Protein AF-A0A9C7SJ12-F1 (afdb_monomer_lite)

Secondary structure (DSSP, 8-state):
--------------SSS------------BPP-STTGGGS-EEEEEEETTEEEEEEGGGEEEEESSTTSS-EEEP-B-----

pLDDT: mean 71.72, std 19.84, range [29.75, 97.94]

Foldseek 3Di:
DDDDDPDDDPPPPPDDDVPPPPPPPPPPQKDDPDPCPVPFDWDDWDDDPQKIWIATPPGWIWIDNPVPPDIDTDIDGHDDPD

Structure (mmCIF, N/CA/C/O backbone):
data_AF-A0A9C7SJ12-F1
#
_entry.id   AF-A0A9C7SJ12-F1
#
loop_
_atom_site.group_PDB
_atom_site.id
_atom_site.type_symbol
_atom_site.label_atom_id
_atom_site.label_alt_id
_atom_site.label_comp_id
_atom_site.label_asym_id
_atom_site.label_entity_id
_atom_site.label_seq_id
_atom_site.pdbx_PDB_ins_code
_atom_site.Cartn_x
_atom_site.Cartn_y
_atom_site.Cartn_z
_atom_site.occupancy
_atom_site.B_iso_or_equiv
_atom_site.auth_seq_id
_atom_site.auth_comp_id
_atom_site.auth_asym_id
_atom_site.auth_atom_id
_atom_site.pdbx_PDB_model_num
ATOM 1 N N . MET A 1 1 ? 69.108 -22.816 -50.851 1.00 42.19 1 MET A N 1
ATOM 2 C CA . MET A 1 1 ? 67.742 -22.964 -50.302 1.00 42.19 1 MET A CA 1
ATOM 3 C C . MET A 1 1 ? 67.878 -22.883 -48.794 1.00 42.19 1 MET A C 1
ATOM 5 O O . MET A 1 1 ? 68.202 -23.865 -48.147 1.00 42.19 1 MET A O 1
ATOM 9 N N . PHE A 1 2 ? 67.844 -21.655 -48.284 1.00 37.53 2 PHE A N 1
ATOM 10 C CA . PHE A 1 2 ? 68.250 -21.300 -46.928 1.00 37.53 2 PHE A CA 1
ATOM 11 C C . PHE A 1 2 ? 66.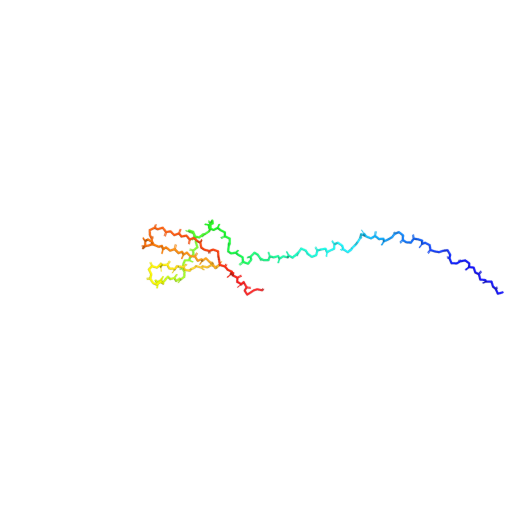985 -21.122 -46.093 1.00 37.53 2 PHE A C 1
ATOM 13 O O . PHE A 1 2 ? 66.212 -20.207 -46.360 1.00 37.53 2 PHE A O 1
ATOM 20 N N . TRP A 1 3 ? 66.746 -22.012 -45.133 1.00 29.75 3 TRP A N 1
ATOM 21 C CA . TRP A 1 3 ? 65.625 -21.900 -44.201 1.00 29.75 3 TRP A CA 1
ATOM 22 C C . TRP A 1 3 ? 66.147 -21.371 -42.860 1.00 29.75 3 TRP A C 1
ATOM 24 O O . TRP A 1 3 ? 66.908 -22.090 -42.210 1.00 29.75 3 TRP A O 1
ATOM 34 N N . PRO A 1 4 ? 65.809 -20.144 -42.421 1.00 49.19 4 PRO A N 1
ATOM 35 C CA . PRO A 1 4 ? 66.190 -19.681 -41.100 1.00 49.19 4 PRO A CA 1
ATOM 36 C C . PRO A 1 4 ? 65.074 -19.931 -40.078 1.00 49.19 4 PRO A C 1
ATOM 38 O O . PRO A 1 4 ? 63.898 -19.652 -40.302 1.00 49.19 4 PRO A O 1
ATOM 41 N N . TYR A 1 5 ? 65.508 -20.463 -38.939 1.00 49.44 5 TYR A N 1
ATOM 42 C CA . TYR A 1 5 ? 64.975 -20.280 -37.592 1.00 49.44 5 TYR A CA 1
ATOM 43 C C . TYR A 1 5 ? 63.871 -19.211 -37.452 1.00 49.44 5 TYR A C 1
ATOM 45 O O . TYR A 1 5 ? 64.127 -18.008 -37.513 1.00 49.44 5 TYR A O 1
ATOM 53 N N . GLN A 1 6 ? 62.643 -19.660 -37.170 1.00 45.91 6 GLN A N 1
ATOM 54 C CA . GLN A 1 6 ? 61.570 -18.822 -36.630 1.00 45.91 6 GLN A CA 1
ATOM 55 C C . GLN A 1 6 ? 61.813 -18.585 -35.134 1.00 45.91 6 GLN A C 1
ATOM 57 O O . GLN A 1 6 ? 61.238 -19.241 -34.270 1.00 45.91 6 GLN A O 1
ATOM 62 N N . THR A 1 7 ? 62.688 -17.633 -34.827 1.00 56.62 7 THR A N 1
ATOM 63 C CA . THR A 1 7 ? 62.817 -17.058 -33.486 1.00 56.62 7 THR A CA 1
ATOM 64 C C . THR A 1 7 ? 61.979 -15.786 -33.449 1.00 56.62 7 THR A C 1
ATOM 66 O O . THR A 1 7 ? 62.471 -14.724 -33.818 1.00 56.62 7 THR A O 1
ATOM 69 N N . LYS A 1 8 ? 60.711 -15.861 -33.028 1.00 44.69 8 LYS A N 1
ATOM 70 C CA . LYS A 1 8 ? 59.966 -14.679 -32.567 1.00 44.69 8 LYS A CA 1
ATOM 71 C C . LYS A 1 8 ? 59.101 -15.036 -31.370 1.00 44.69 8 LYS A C 1
ATOM 73 O O . LYS A 1 8 ? 57.999 -15.544 -31.505 1.00 44.69 8 LYS A O 1
ATOM 78 N N . SER A 1 9 ? 59.679 -14.716 -30.219 1.00 44.06 9 SER A N 1
ATOM 79 C CA . SER A 1 9 ? 59.004 -14.209 -29.034 1.00 44.06 9 SER A CA 1
ATOM 80 C C . SER A 1 9 ? 57.886 -15.079 -28.478 1.00 44.06 9 SER A C 1
ATOM 82 O O . SER A 1 9 ? 56.745 -15.060 -28.923 1.00 44.06 9 SER A O 1
ATOM 84 N N . ILE A 1 10 ? 58.242 -15.743 -27.383 1.00 51.38 10 ILE A N 1
ATOM 85 C CA . ILE A 1 10 ? 57.374 -16.008 -26.243 1.00 51.38 10 ILE A CA 1
ATOM 86 C C . ILE A 1 10 ? 56.686 -14.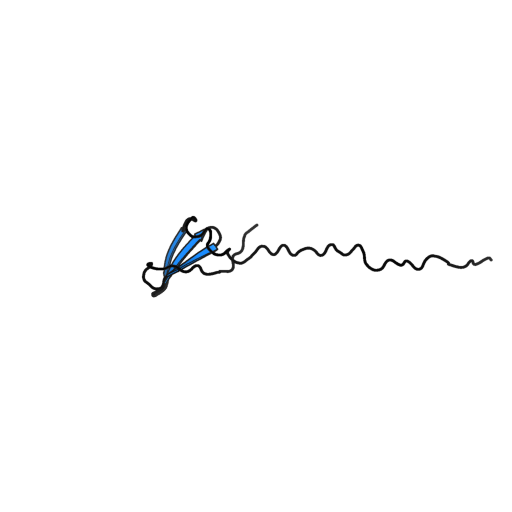672 -25.919 1.00 51.38 10 ILE A C 1
ATOM 88 O O . ILE A 1 10 ? 57.242 -13.831 -25.215 1.00 51.38 10 ILE A O 1
ATOM 92 N N . ILE A 1 11 ? 55.531 -14.407 -26.533 1.00 46.91 11 ILE A N 1
ATOM 93 C CA . ILE A 1 11 ? 54.680 -13.281 -26.164 1.00 46.91 11 ILE A CA 1
ATOM 94 C C . ILE A 1 11 ? 54.050 -13.705 -24.845 1.00 46.91 11 ILE A C 1
ATOM 96 O O . ILE A 1 11 ? 52.963 -14.272 -24.772 1.00 46.91 11 ILE A O 1
ATOM 100 N N . THR A 1 12 ? 54.815 -13.461 -23.790 1.00 50.00 12 THR A N 1
ATOM 101 C CA . THR A 1 12 ? 54.336 -13.127 -22.461 1.00 50.00 12 THR A CA 1
ATOM 102 C C . THR A 1 12 ? 53.301 -12.015 -22.632 1.00 50.00 12 THR A C 1
ATOM 104 O O . THR A 1 12 ? 53.627 -10.836 -22.679 1.00 50.00 12 THR A O 1
ATOM 107 N N . GLY A 1 13 ? 52.053 -12.402 -22.857 1.00 44.72 13 GLY A N 1
ATOM 108 C CA . GLY A 1 13 ? 50.940 -11.493 -23.126 1.00 44.72 13 GLY A CA 1
ATOM 109 C C . GLY A 1 13 ? 49.626 -12.084 -22.645 1.00 44.72 13 GLY A C 1
ATOM 110 O O . GLY A 1 13 ? 48.580 -11.884 -23.247 1.00 44.72 13 GLY A O 1
ATOM 111 N N . ILE A 1 14 ? 49.696 -12.869 -21.576 1.00 54.72 14 ILE A N 1
ATOM 112 C CA . ILE A 1 14 ? 48.542 -13.286 -20.800 1.00 54.72 14 ILE A CA 1
ATOM 113 C C . ILE A 1 14 ? 48.229 -12.129 -19.832 1.00 54.72 14 ILE A C 1
ATOM 115 O O . ILE A 1 14 ? 49.056 -11.776 -18.997 1.00 54.72 14 ILE A O 1
ATOM 119 N N . LEU A 1 15 ? 47.011 -11.585 -19.960 1.00 50.62 15 LEU A N 1
ATOM 120 C CA . LEU A 1 15 ? 46.207 -10.953 -18.895 1.00 50.62 15 LEU A CA 1
ATOM 121 C C . LEU A 1 15 ? 46.376 -9.464 -18.532 1.00 50.62 15 LEU A C 1
ATOM 123 O O . LEU A 1 15 ? 46.344 -9.166 -17.349 1.00 50.62 15 LEU A O 1
ATOM 127 N N . ILE A 1 16 ? 46.404 -8.486 -19.448 1.00 56.66 16 ILE A N 1
ATOM 128 C CA . ILE A 1 16 ? 46.047 -7.100 -19.032 1.00 56.66 16 ILE A CA 1
ATOM 129 C C . ILE A 1 16 ? 45.362 -6.301 -20.154 1.00 56.66 16 ILE A C 1
ATOM 131 O O . ILE A 1 16 ? 45.929 -5.344 -20.664 1.00 56.66 16 ILE A O 1
ATOM 135 N N . ALA A 1 17 ? 44.144 -6.675 -20.560 1.00 48.03 17 ALA A N 1
ATOM 136 C CA . ALA A 1 17 ? 43.255 -5.743 -21.285 1.00 48.03 17 ALA A CA 1
ATOM 137 C C . ALA A 1 17 ? 41.789 -6.197 -21.373 1.00 48.03 17 ALA A C 1
ATOM 139 O O . ALA A 1 17 ? 40.924 -5.385 -21.677 1.00 48.03 17 ALA A O 1
ATOM 140 N N . SER A 1 18 ? 41.466 -7.452 -21.051 1.00 53.38 18 SER A N 1
ATOM 141 C CA . SER A 1 18 ? 40.074 -7.926 -20.940 1.00 53.38 18 SER A CA 1
ATOM 142 C C . SER A 1 18 ? 39.447 -7.587 -19.580 1.00 53.38 18 SER A C 1
ATOM 144 O O . SER A 1 18 ? 38.615 -8.329 -19.068 1.00 53.38 18 SER A O 1
ATOM 146 N N . LEU A 1 19 ? 39.886 -6.489 -18.961 1.00 56.88 19 LEU A N 1
ATOM 147 C CA . LEU A 1 19 ? 39.355 -5.971 -17.701 1.00 56.88 19 LEU A CA 1
ATOM 148 C C . LEU A 1 19 ? 38.508 -4.715 -17.946 1.00 56.88 19 LEU A C 1
ATOM 150 O O . LEU A 1 19 ? 38.506 -3.783 -17.157 1.00 56.88 19 LEU A O 1
ATOM 154 N N . LEU A 1 20 ? 37.749 -4.704 -19.039 1.00 59.09 20 LEU A N 1
ATOM 155 C CA . LEU A 1 20 ? 36.436 -4.072 -19.021 1.00 59.09 20 LEU A CA 1
ATOM 156 C C . LEU A 1 20 ? 35.456 -5.144 -18.545 1.00 59.09 20 LEU A C 1
ATOM 158 O O . L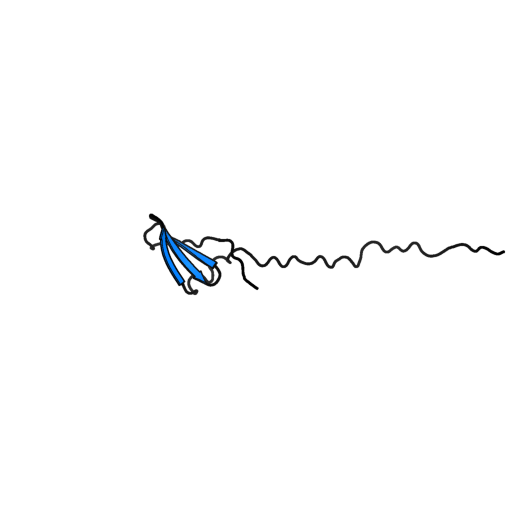EU A 1 20 ? 34.638 -5.652 -19.307 1.00 59.09 20 LEU A O 1
ATOM 162 N N . TRP A 1 21 ? 35.582 -5.534 -17.272 1.00 62.66 21 TRP A N 1
ATOM 163 C CA . TRP A 1 21 ? 34.431 -6.082 -16.569 1.00 62.66 21 TRP A CA 1
ATOM 164 C C . TRP A 1 21 ? 33.417 -4.951 -16.571 1.00 62.66 21 TRP A C 1
ATOM 166 O O . TRP A 1 21 ? 33.557 -3.981 -15.829 1.00 62.66 21 TRP A O 1
ATOM 176 N N . VAL A 1 22 ? 32.468 -5.034 -17.502 1.00 62.44 22 VAL A N 1
ATOM 177 C CA . VAL A 1 22 ? 31.265 -4.215 -17.502 1.00 62.44 22 VAL A CA 1
ATOM 178 C C . VAL A 1 22 ? 30.736 -4.329 -16.085 1.00 62.44 22 VAL A C 1
ATOM 180 O O . VAL A 1 22 ? 30.311 -5.411 -15.683 1.00 62.44 22 VAL A O 1
ATOM 183 N N . LEU A 1 23 ? 30.842 -3.258 -15.297 1.00 65.25 23 LEU A N 1
ATOM 184 C CA . LEU A 1 23 ? 30.067 -3.184 -14.073 1.00 65.25 23 LEU A CA 1
ATOM 185 C C . LEU A 1 23 ? 28.638 -3.393 -14.558 1.00 65.25 23 LEU A C 1
ATOM 187 O O . LEU A 1 23 ? 28.192 -2.586 -15.384 1.00 65.25 23 LEU A O 1
ATOM 191 N N . PRO A 1 24 ? 27.937 -4.473 -14.166 1.00 58.56 24 PRO A N 1
ATOM 192 C CA . PRO A 1 24 ? 26.518 -4.485 -14.407 1.00 58.56 24 PRO A CA 1
ATOM 193 C C . PRO A 1 24 ? 26.040 -3.260 -13.639 1.00 58.56 24 PRO A C 1
ATOM 195 O O . PRO A 1 24 ? 26.126 -3.218 -12.411 1.00 58.56 24 PRO A O 1
ATOM 198 N N . VAL A 1 25 ? 25.651 -2.208 -14.362 1.00 60.31 25 VAL A N 1
ATOM 199 C CA . VAL A 1 25 ? 24.901 -1.123 -13.755 1.00 60.31 25 VAL A CA 1
ATOM 200 C C . VAL A 1 25 ? 23.561 -1.775 -13.451 1.00 60.31 25 VAL A C 1
ATOM 202 O O . VAL A 1 25 ? 22.632 -1.796 -14.249 1.00 60.31 25 VAL A O 1
ATOM 205 N N . THR A 1 26 ? 23.511 -2.491 -12.333 1.00 61.56 26 THR A N 1
ATOM 206 C CA . THR A 1 26 ? 22.260 -2.947 -11.774 1.00 61.56 26 THR A CA 1
ATOM 207 C C . THR A 1 26 ? 21.600 -1.655 -11.348 1.00 61.56 26 THR A C 1
ATOM 209 O O . THR A 1 26 ? 21.920 -1.105 -10.292 1.00 61.56 26 THR A O 1
ATOM 212 N N . ALA A 1 27 ? 20.749 -1.108 -12.218 1.00 59.16 27 ALA A N 1
ATOM 213 C CA . ALA A 1 27 ? 19.717 -0.199 -11.766 1.00 59.16 27 ALA A CA 1
ATOM 214 C C . ALA A 1 27 ? 19.099 -0.886 -10.548 1.00 59.16 27 ALA A C 1
ATOM 216 O O . ALA A 1 27 ? 18.740 -2.061 -10.633 1.00 59.16 27 ALA A O 1
ATOM 217 N N . ASN A 1 28 ? 19.114 -0.223 -9.393 1.00 60.41 28 ASN A N 1
ATOM 218 C CA . ASN A 1 28 ? 18.547 -0.802 -8.189 1.00 60.41 28 ASN A CA 1
ATOM 219 C C . ASN A 1 28 ? 17.048 -1.009 -8.467 1.00 60.41 28 ASN A C 1
ATOM 221 O O . ASN A 1 28 ? 16.277 -0.056 -8.454 1.00 60.41 28 ASN A O 1
ATOM 225 N N . GLU A 1 29 ? 16.650 -2.231 -8.838 1.00 60.81 29 GLU A N 1
ATOM 226 C CA . GLU A 1 29 ? 15.263 -2.578 -9.195 1.00 60.81 29 GLU A CA 1
ATOM 227 C C . GLU A 1 29 ? 14.339 -2.511 -7.970 1.00 60.81 29 GLU A C 1
ATOM 229 O O . GLU A 1 29 ? 13.110 -2.538 -8.082 1.00 60.81 29 GLU A O 1
ATOM 234 N N . GLN A 1 30 ? 14.944 -2.426 -6.787 1.00 57.28 30 GLN A N 1
ATOM 235 C CA . GLN A 1 30 ? 14.281 -2.334 -5.506 1.00 57.28 30 GLN A CA 1
ATOM 236 C C . GLN A 1 30 ? 14.153 -0.869 -5.097 1.00 57.28 30 GLN A C 1
ATOM 238 O O . GLN A 1 30 ? 15.100 -0.089 -5.171 1.00 57.28 30 GLN A O 1
ATOM 243 N N . SER A 1 31 ? 12.963 -0.500 -4.630 1.00 55.19 31 SER A N 1
ATOM 244 C CA . SER A 1 31 ? 12.701 0.833 -4.091 1.00 55.19 31 SER A CA 1
ATOM 245 C C . SER A 1 31 ? 13.699 1.189 -2.978 1.00 55.19 31 SER A C 1
ATOM 247 O O . SER A 1 31 ? 13.858 0.425 -2.028 1.00 55.19 31 SER A O 1
ATOM 249 N N . GLU A 1 32 ? 14.320 2.365 -3.042 1.00 64.00 32 GLU A N 1
ATOM 250 C CA . GLU A 1 32 ? 15.178 2.866 -1.962 1.00 64.00 32 GLU A CA 1
ATOM 251 C C . GLU A 1 32 ? 14.378 3.002 -0.644 1.00 64.00 32 GLU A C 1
ATOM 253 O O . GLU A 1 32 ? 13.263 3.548 -0.646 1.00 64.00 32 GLU A O 1
ATOM 258 N N . PRO A 1 33 ? 14.902 2.530 0.504 1.00 56.88 33 PRO A N 1
ATOM 259 C CA . PRO A 1 33 ? 14.183 2.596 1.769 1.00 56.88 33 PRO A CA 1
ATOM 260 C C . PRO A 1 33 ? 14.019 4.048 2.261 1.00 56.88 33 PRO A C 1
ATOM 262 O O . PRO A 1 33 ? 14.969 4.725 2.652 1.00 56.88 33 PRO A O 1
ATOM 265 N N . ALA A 1 34 ? 12.760 4.494 2.266 1.00 59.25 34 ALA A N 1
ATOM 266 C CA . ALA A 1 34 ? 12.069 5.410 3.181 1.00 59.25 34 ALA A CA 1
ATOM 267 C C . ALA A 1 34 ? 12.605 6.808 3.513 1.00 59.25 34 ALA A C 1
ATOM 269 O O . ALA A 1 34 ? 11.844 7.584 4.088 1.00 59.25 34 ALA A O 1
ATOM 270 N N . ARG A 1 35 ? 13.821 7.225 3.145 1.00 54.47 35 ARG A N 1
ATOM 271 C CA . ARG A 1 35 ? 14.252 8.600 3.483 1.00 54.47 35 ARG A CA 1
ATOM 272 C C . ARG A 1 35 ? 13.444 9.684 2.748 1.00 54.47 35 ARG A C 1
ATOM 274 O O . ARG A 1 35 ? 13.424 10.830 3.185 1.00 54.47 35 ARG A O 1
ATOM 281 N N . LEU A 1 36 ? 12.756 9.313 1.664 1.00 53.81 36 LEU A N 1
ATOM 282 C CA . LEU A 1 36 ? 11.940 10.205 0.834 1.00 53.81 36 LEU A CA 1
ATOM 283 C C . LEU A 1 36 ? 10.428 9.937 0.922 1.00 53.81 36 LEU A C 1
ATOM 285 O O . LEU A 1 36 ? 9.660 10.768 0.446 1.00 53.81 36 LEU A O 1
ATOM 289 N N . ALA A 1 37 ? 9.971 8.839 1.536 1.00 56.84 37 ALA A N 1
ATOM 290 C CA . ALA A 1 37 ? 8.550 8.468 1.517 1.00 56.84 37 ALA A CA 1
ATOM 291 C C . ALA A 1 37 ? 7.652 9.501 2.220 1.00 56.84 37 ALA A C 1
ATOM 293 O O . ALA A 1 37 ? 6.606 9.861 1.695 1.00 56.84 37 ALA A O 1
ATOM 294 N N . SER A 1 38 ? 8.106 10.083 3.334 1.00 58.50 38 SER A N 1
ATOM 295 C CA . SER A 1 38 ? 7.385 11.156 4.042 1.00 58.50 38 SER A CA 1
ATOM 296 C C . SER A 1 38 ? 7.376 12.503 3.301 1.00 58.50 38 SER A C 1
ATOM 298 O O . SER A 1 38 ? 6.755 13.453 3.767 1.00 58.50 38 SER A O 1
ATOM 300 N N . ARG A 1 39 ? 8.116 12.620 2.190 1.00 66.25 39 ARG A N 1
ATOM 301 C CA . ARG A 1 39 ? 8.248 13.834 1.364 1.00 66.25 39 ARG A CA 1
ATOM 302 C C . ARG A 1 39 ? 7.825 13.613 -0.090 1.00 66.25 39 ARG A C 1
ATOM 304 O O . ARG A 1 39 ? 8.026 14.505 -0.908 1.00 66.25 39 ARG A O 1
ATOM 311 N N . THR A 1 40 ? 7.280 12.445 -0.417 1.00 71.19 40 THR A N 1
ATOM 312 C CA . THR A 1 40 ? 6.886 12.097 -1.784 1.00 71.19 40 THR A CA 1
ATOM 313 C C . THR A 1 40 ? 5.370 12.052 -1.889 1.00 71.19 40 THR A C 1
ATOM 315 O O . THR A 1 40 ? 4.680 11.682 -0.940 1.00 71.19 40 THR A O 1
ATOM 318 N N . LEU A 1 41 ? 4.855 12.459 -3.046 1.00 82.56 41 LEU A N 1
ATOM 319 C CA . LEU A 1 41 ? 3.431 12.479 -3.324 1.00 82.56 41 LEU A CA 1
ATOM 320 C C . LEU A 1 41 ? 2.866 11.050 -3.324 1.00 82.56 41 LEU A C 1
ATOM 322 O O . LEU A 1 41 ? 3.384 10.165 -4.012 1.00 82.56 41 LEU A O 1
ATOM 326 N N . LEU A 1 42 ? 1.793 10.845 -2.559 1.00 89.56 42 LEU A N 1
ATOM 327 C CA . LEU A 1 42 ? 0.935 9.670 -2.690 1.00 89.56 42 LEU A CA 1
ATOM 328 C C . LEU A 1 42 ? -0.071 9.938 -3.807 1.00 89.56 42 LEU A C 1
ATOM 330 O O . LEU A 1 42 ? -0.703 10.993 -3.835 1.00 89.56 42 LEU A O 1
ATOM 334 N N . LEU A 1 43 ? -0.175 8.993 -4.733 1.00 92.75 43 LEU A N 1
ATOM 335 C CA . LEU A 1 43 ? -0.973 9.112 -5.949 1.00 92.75 43 LEU A CA 1
ATOM 336 C C . LEU A 1 43 ? -2.345 8.457 -5.795 1.00 92.75 43 LEU A C 1
ATOM 338 O O . LEU A 1 43 ? -3.314 8.955 -6.356 1.00 92.75 43 LEU A O 1
ATOM 342 N N . ASP A 1 44 ? -2.423 7.357 -5.042 1.00 94.56 44 ASP A N 1
ATOM 343 C CA . ASP A 1 44 ? -3.675 6.644 -4.794 1.00 94.56 44 ASP A CA 1
ATOM 344 C C . ASP A 1 44 ? -3.627 5.846 -3.480 1.00 94.56 44 ASP A C 1
ATOM 346 O O . ASP A 1 44 ? -2.554 5.550 -2.938 1.00 94.56 44 ASP A O 1
ATOM 350 N N . ILE A 1 45 ? -4.806 5.504 -2.965 1.00 96.44 45 ILE A N 1
ATOM 351 C CA . ILE A 1 45 ? -5.004 4.748 -1.734 1.00 96.44 45 ILE A CA 1
ATOM 35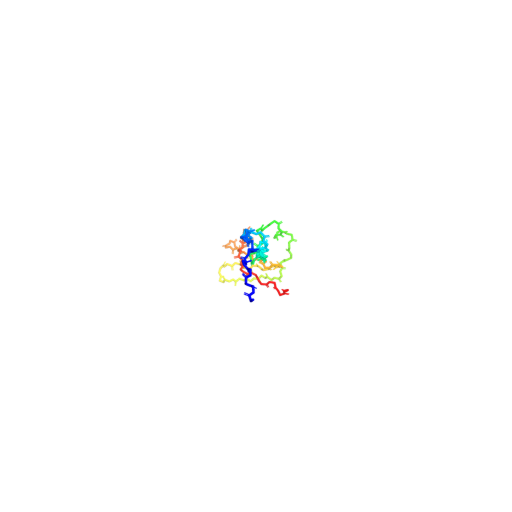2 C C . ILE A 1 45 ? -6.268 3.892 -1.819 1.00 96.44 45 ILE A C 1
ATOM 354 O O . ILE A 1 45 ? -7.335 4.351 -2.215 1.00 96.44 45 ILE A O 1
ATOM 358 N N . THR A 1 46 ? -6.165 2.637 -1.389 1.00 97.44 46 THR A N 1
ATOM 359 C CA . THR A 1 46 ? -7.297 1.709 -1.386 1.00 97.44 46 THR A CA 1
ATOM 360 C C . THR A 1 46 ? -7.287 0.784 -0.176 1.00 97.44 46 THR A C 1
ATOM 362 O O . TH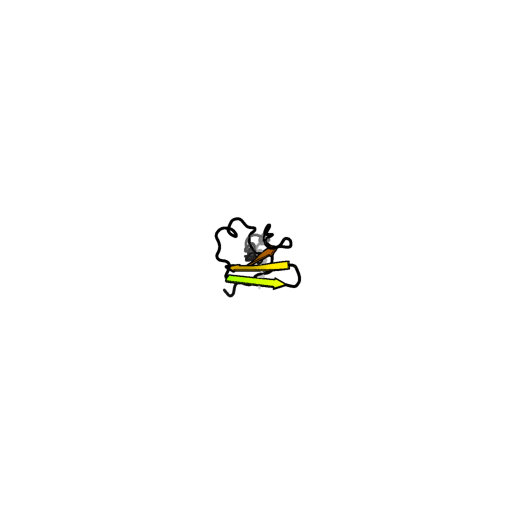R A 1 46 ? -6.255 0.563 0.466 1.00 97.44 46 THR A O 1
ATOM 365 N N . LEU A 1 47 ? -8.457 0.229 0.136 1.00 97.44 47 LEU A N 1
ATOM 366 C CA . LEU A 1 47 ? -8.627 -0.803 1.148 1.00 97.44 47 LEU A CA 1
ATOM 367 C C . LEU A 1 47 ? -8.601 -2.183 0.476 1.00 97.44 47 LEU A C 1
ATOM 369 O O . LEU A 1 47 ? -9.490 -2.533 -0.297 1.00 97.44 47 LEU A O 1
ATOM 373 N N . ALA A 1 48 ? -7.597 -2.988 0.810 1.00 95.06 48 ALA A N 1
ATOM 374 C CA . ALA A 1 48 ? -7.458 -4.376 0.390 1.00 95.06 48 ALA A CA 1
ATOM 375 C C . ALA A 1 48 ? -7.863 -5.304 1.548 1.00 95.06 48 ALA A C 1
ATOM 377 O O . ALA A 1 48 ? -7.040 -5.713 2.372 1.00 95.06 48 ALA A O 1
ATOM 378 N N . GLY A 1 49 ? -9.160 -5.608 1.645 1.00 94.81 49 GLY A N 1
ATOM 379 C CA . GLY A 1 49 ? -9.722 -6.351 2.775 1.00 94.81 49 GLY A CA 1
ATOM 380 C C . GLY A 1 49 ? -9.696 -5.509 4.050 1.00 94.81 49 GLY A C 1
ATOM 381 O O . GLY A 1 49 ? -10.457 -4.557 4.172 1.00 94.81 49 GLY A O 1
ATOM 382 N N . THR A 1 50 ? -8.820 -5.846 4.998 1.00 94.50 50 THR A N 1
ATOM 383 C CA . THR A 1 50 ? -8.620 -5.072 6.240 1.00 94.50 50 THR A CA 1
ATOM 384 C C . THR A 1 50 ? -7.372 -4.189 6.214 1.00 94.50 50 THR A C 1
ATOM 386 O O . THR A 1 50 ? -7.181 -3.386 7.123 1.00 94.50 50 THR A O 1
ATOM 389 N N . ARG A 1 51 ? -6.509 -4.333 5.199 1.00 96.94 51 ARG A N 1
ATOM 390 C CA . ARG A 1 51 ? -5.256 -3.582 5.063 1.00 96.94 51 ARG A CA 1
ATOM 391 C C . ARG A 1 51 ? -5.447 -2.396 4.134 1.00 96.94 51 ARG A C 1
ATOM 393 O O . ARG A 1 51 ? -5.992 -2.540 3.045 1.00 96.94 51 ARG A O 1
ATOM 400 N N . ILE A 1 52 ? -4.917 -1.244 4.520 1.00 97.94 52 ILE A N 1
ATOM 401 C CA . ILE A 1 52 ? -4.838 -0.080 3.641 1.00 97.94 52 ILE A CA 1
ATOM 402 C C . ILE A 1 52 ? -3.540 -0.159 2.842 1.00 97.94 52 ILE A C 1
ATOM 404 O O . ILE A 1 52 ? -2.478 -0.452 3.399 1.00 97.94 52 ILE A O 1
ATOM 408 N N . VAL A 1 53 ? -3.626 0.112 1.544 1.00 96.69 53 VAL A N 1
ATOM 409 C CA . VAL A 1 53 ? -2.487 0.189 0.629 1.00 96.69 53 VAL A CA 1
ATOM 410 C C . VAL A 1 53 ? -2.480 1.571 -0.007 1.00 96.69 53 VAL A C 1
ATOM 412 O O . VAL A 1 53 ? -3.468 1.967 -0.617 1.00 96.69 53 VAL A O 1
ATOM 415 N N . ALA A 1 54 ? -1.373 2.295 0.132 1.00 95.38 54 ALA A N 1
ATOM 416 C CA . ALA A 1 54 ? -1.143 3.574 -0.529 1.00 95.38 54 ALA A CA 1
ATOM 417 C C . ALA A 1 54 ? 0.059 3.462 -1.466 1.00 95.38 54 ALA A C 1
ATOM 419 O O . ALA A 1 54 ? 1.066 2.836 -1.123 1.00 95.38 54 ALA A O 1
ATOM 420 N N . VAL A 1 55 ? -0.040 4.077 -2.640 1.00 93.25 55 VAL A N 1
ATOM 421 C CA . VAL A 1 55 ? 1.020 4.081 -3.652 1.00 93.25 55 VAL A CA 1
ATOM 422 C C . VAL A 1 55 ? 1.460 5.508 -3.955 1.00 93.25 55 VAL A C 1
ATOM 424 O O . VAL A 1 55 ? 0.655 6.437 -3.925 1.00 93.25 55 VAL A O 1
ATOM 427 N N . GLY A 1 56 ? 2.747 5.695 -4.231 1.00 89.75 56 GLY A N 1
ATOM 428 C CA . GLY A 1 56 ? 3.350 6.989 -4.541 1.00 89.75 56 GLY A CA 1
ATOM 429 C C . GLY A 1 56 ? 4.325 6.913 -5.710 1.00 89.75 56 GLY A C 1
ATOM 430 O O . GLY A 1 56 ? 4.533 5.856 -6.313 1.00 89.75 56 GLY A O 1
ATOM 431 N N . GLU A 1 57 ? 4.939 8.047 -6.037 1.00 86.00 57 GLU A N 1
ATOM 432 C CA . GLU A 1 57 ? 5.930 8.107 -7.115 1.00 86.00 57 GLU A CA 1
ATOM 433 C C . GLU A 1 57 ? 7.121 7.167 -6.870 1.00 86.00 57 GLU A C 1
ATOM 435 O O . GLU A 1 57 ? 7.427 6.788 -5.739 1.00 86.00 57 GLU A O 1
ATOM 440 N N . ARG A 1 58 ? 7.831 6.808 -7.951 1.00 79.38 58 ARG A N 1
ATOM 441 C CA . ARG A 1 58 ? 9.063 5.991 -7.907 1.00 79.38 58 ARG A CA 1
ATOM 442 C C . ARG A 1 58 ? 8.874 4.625 -7.228 1.00 79.38 58 ARG A C 1
ATOM 444 O O . ARG A 1 58 ? 9.812 4.074 -6.660 1.00 79.38 58 ARG A O 1
ATOM 451 N N . GLY A 1 59 ? 7.654 4.087 -7.297 1.00 83.75 59 GLY A N 1
ATOM 452 C CA . GLY A 1 59 ? 7.306 2.777 -6.752 1.00 83.75 59 GLY A CA 1
ATOM 453 C C . GLY A 1 59 ? 7.261 2.725 -5.227 1.00 83.75 59 GLY A C 1
ATOM 454 O O . GLY A 1 59 ? 7.511 1.676 -4.636 1.00 83.75 59 GLY A O 1
ATOM 455 N N . ILE A 1 60 ? 6.934 3.845 -4.578 1.00 89.44 60 ILE A N 1
ATOM 456 C CA . ILE A 1 60 ? 6.612 3.841 -3.152 1.00 89.44 60 ILE A CA 1
ATOM 457 C C . ILE A 1 60 ? 5.311 3.068 -2.945 1.00 89.44 60 ILE A C 1
ATOM 459 O O . ILE A 1 60 ? 4.280 3.409 -3.519 1.00 89.44 60 ILE A O 1
ATOM 463 N N . VAL A 1 61 ? 5.358 2.057 -2.080 1.00 92.81 61 VAL A N 1
ATOM 464 C CA . VAL A 1 61 ? 4.181 1.323 -1.610 1.00 92.81 61 VAL A CA 1
ATOM 465 C C . VAL A 1 61 ? 4.195 1.319 -0.090 1.00 92.81 61 VAL A C 1
ATOM 467 O O . VAL A 1 61 ? 5.133 0.814 0.529 1.00 92.81 61 VAL A O 1
ATOM 470 N N . LEU A 1 62 ? 3.157 1.886 0.517 1.00 93.94 62 LEU A N 1
ATOM 471 C CA . LEU A 1 62 ? 2.945 1.903 1.959 1.00 93.94 62 LEU A CA 1
ATOM 472 C C . LEU A 1 62 ? 1.745 1.027 2.313 1.00 93.94 62 LEU A C 1
ATOM 474 O O . LEU A 1 62 ? 0.738 1.004 1.608 1.00 93.94 62 LEU A O 1
ATOM 478 N N . THR A 1 63 ? 1.846 0.325 3.435 1.00 96.19 63 THR A N 1
ATOM 479 C CA . THR A 1 63 ? 0.761 -0.507 3.966 1.00 96.19 63 THR A CA 1
ATOM 480 C C . THR A 1 63 ? 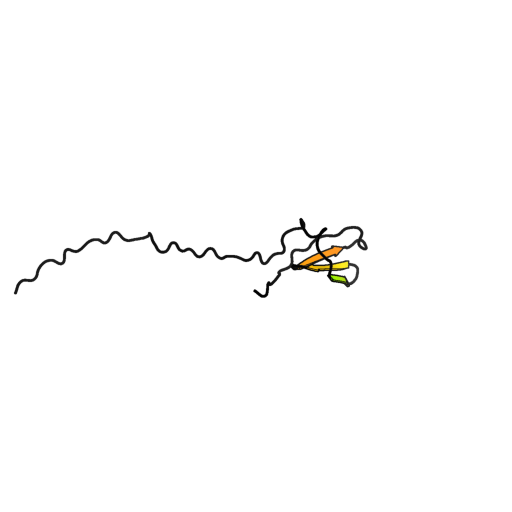0.475 -0.165 5.416 1.00 96.19 63 THR A C 1
ATOM 482 O O . THR A 1 63 ? 1.406 0.142 6.162 1.00 96.19 63 THR A O 1
ATOM 485 N N . SER A 1 64 ? -0.792 -0.244 5.808 1.00 97.31 64 SER A N 1
ATOM 486 C CA . SER A 1 64 ? -1.232 -0.081 7.192 1.00 97.31 64 SER A CA 1
ATOM 487 C C . SER A 1 64 ? -2.246 -1.160 7.562 1.00 97.31 64 SER A C 1
ATOM 489 O O . SER A 1 64 ? -3.179 -1.436 6.807 1.00 97.31 64 SER A O 1
ATOM 491 N N . ASP A 1 65 ? -2.053 -1.756 8.736 1.00 97.50 65 ASP A N 1
ATOM 492 C CA . ASP A 1 65 ? -2.930 -2.780 9.320 1.00 97.50 65 ASP A CA 1
ATOM 493 C C . ASP A 1 65 ? -3.776 -2.247 10.486 1.00 97.50 65 ASP A C 1
ATOM 495 O O . ASP A 1 65 ? -4.554 -2.986 11.082 1.00 97.50 65 ASP A O 1
ATOM 499 N N . ASP A 1 66 ? -3.622 -0.970 10.836 1.00 97.00 66 ASP A N 1
ATOM 500 C CA . ASP A 1 66 ? -4.203 -0.350 12.030 1.00 97.00 66 ASP A CA 1
ATOM 501 C C . ASP A 1 66 ? -5.018 0.908 11.695 1.00 97.00 66 ASP A C 1
ATOM 503 O O . ASP A 1 66 ? -5.040 1.888 12.445 1.00 97.00 66 ASP A O 1
ATOM 507 N N . SER A 1 67 ? -5.715 0.860 10.559 1.00 94.50 67 SER A N 1
ATOM 508 C CA . SER A 1 67 ? -6.554 1.948 10.042 1.00 94.50 67 SER A CA 1
ATOM 509 C C . SER A 1 67 ? -5.786 3.252 9.795 1.00 94.50 67 SER A C 1
ATOM 511 O O . SER A 1 67 ? -6.307 4.342 10.024 1.00 94.50 67 SER A O 1
ATOM 513 N N . GLY A 1 68 ? -4.542 3.150 9.322 1.00 94.06 68 GLY A N 1
ATOM 514 C CA . GLY A 1 68 ? -3.726 4.289 8.903 1.00 94.06 68 GLY A CA 1
ATOM 515 C C . GLY A 1 68 ? -2.960 4.971 10.034 1.00 94.06 68 GLY A C 1
ATOM 516 O O . GLY A 1 68 ? -2.396 6.042 9.806 1.00 94.06 68 GLY A O 1
ATOM 517 N N . LYS A 1 69 ? -2.923 4.386 11.239 1.00 94.31 69 LYS A N 1
ATOM 518 C CA . LYS A 1 69 ? -2.182 4.951 12.380 1.00 94.31 69 LYS A CA 1
ATOM 519 C C . LYS A 1 69 ? -0.681 4.757 12.213 1.00 94.31 69 LYS A C 1
ATOM 521 O O . LYS A 1 69 ? 0.091 5.669 12.500 1.00 94.31 69 LYS A O 1
ATOM 526 N N . THR A 1 70 ? -0.270 3.590 11.728 1.00 94.31 70 THR A N 1
ATOM 527 C CA . THR A 1 70 ? 1.117 3.284 11.391 1.00 94.31 70 THR A CA 1
ATOM 528 C C . THR A 1 70 ? 1.223 2.770 9.964 1.00 94.31 70 THR A C 1
ATOM 530 O O . THR A 1 70 ? 0.313 2.136 9.428 1.00 94.31 70 THR A O 1
ATOM 533 N N . TRP A 1 71 ? 2.357 3.078 9.337 1.00 93.81 71 TRP A N 1
ATOM 534 C CA . TRP A 1 71 ? 2.626 2.765 7.941 1.00 93.81 71 TRP A CA 1
ATOM 535 C C . TRP A 1 71 ? 3.971 2.074 7.806 1.00 93.81 71 TRP A C 1
ATOM 537 O O . TRP A 1 71 ? 4.963 2.483 8.409 1.00 93.81 71 TRP A O 1
ATOM 547 N N . GLN A 1 72 ? 4.008 1.041 6.976 1.00 93.00 72 GLN A N 1
ATOM 548 C CA . GLN A 1 72 ? 5.226 0.326 6.624 1.00 93.00 72 GLN A CA 1
ATOM 549 C C . GLN A 1 72 ? 5.449 0.418 5.122 1.00 93.00 72 GLN A C 1
ATOM 551 O O . GLN A 1 72 ? 4.574 0.020 4.347 1.00 93.00 72 GLN A O 1
ATOM 556 N N . GLN A 1 73 ? 6.631 0.885 4.715 1.00 91.38 73 GLN A N 1
ATOM 557 C CA . GLN A 1 73 ? 7.042 0.801 3.319 1.00 91.38 73 GLN A CA 1
ATOM 558 C C . GLN A 1 73 ? 7.346 -0.650 2.957 1.00 91.38 73 GLN A C 1
ATOM 560 O O . GLN A 1 73 ? 8.057 -1.353 3.679 1.00 91.38 73 GLN A O 1
ATOM 565 N N . LYS A 1 74 ? 6.804 -1.095 1.827 1.00 91.31 74 LYS A N 1
ATOM 566 C CA . LYS A 1 74 ? 7.130 -2.383 1.231 1.00 91.31 74 LYS A CA 1
ATOM 567 C C . LYS A 1 74 ? 8.077 -2.166 0.063 1.00 91.31 74 LYS A C 1
ATOM 569 O O . LYS A 1 74 ? 7.852 -1.297 -0.774 1.00 91.31 74 LYS A O 1
ATOM 574 N N . LEU A 1 75 ? 9.134 -2.973 0.037 1.00 84.12 75 LEU A N 1
ATOM 575 C CA . LEU A 1 75 ? 10.005 -3.080 -1.120 1.00 84.12 75 LEU A CA 1
ATOM 576 C C . LEU A 1 75 ? 9.257 -3.873 -2.184 1.00 84.12 75 LEU A C 1
ATOM 578 O O . LEU A 1 75 ? 8.925 -5.039 -1.970 1.00 84.12 75 LEU A O 1
ATOM 582 N N . VAL A 1 76 ? 8.971 -3.227 -3.305 1.00 81.06 76 VAL A N 1
ATOM 583 C CA . VAL A 1 76 ? 8.363 -3.871 -4.467 1.00 81.06 76 VAL A CA 1
ATOM 584 C C . VAL A 1 76 ? 9.327 -3.781 -5.645 1.00 81.06 76 VAL A C 1
ATOM 586 O O . VAL A 1 76 ? 10.050 -2.786 -5.750 1.00 81.06 76 VAL A O 1
ATOM 589 N N . PRO A 1 77 ? 9.376 -4.795 -6.526 1.00 79.81 77 PRO A N 1
ATOM 590 C CA . PRO A 1 77 ? 10.096 -4.667 -7.783 1.00 79.81 77 PRO A CA 1
ATOM 591 C C . PRO A 1 77 ? 9.511 -3.510 -8.591 1.00 79.81 77 PRO A C 1
ATOM 593 O O . PRO A 1 77 ? 8.300 -3.442 -8.811 1.00 79.81 77 PRO A O 1
ATOM 596 N N . THR A 1 78 ? 10.370 -2.604 -9.037 1.00 70.50 78 THR A N 1
ATOM 597 C CA . THR A 1 78 ? 9.991 -1.490 -9.904 1.00 70.50 78 THR A CA 1
ATOM 598 C C . THR A 1 78 ? 10.751 -1.609 -11.210 1.00 70.50 78 THR A C 1
ATOM 600 O O . THR A 1 78 ? 11.919 -1.993 -11.228 1.00 70.50 78 THR A O 1
ATOM 603 N N . ARG A 1 79 ? 10.095 -1.292 -12.325 1.00 65.38 79 ARG A N 1
ATOM 604 C CA . ARG A 1 79 ? 10.756 -1.225 -13.626 1.00 65.38 79 ARG A CA 1
ATOM 605 C C . ARG A 1 79 ? 10.648 0.198 -14.141 1.00 65.38 79 ARG A C 1
ATOM 607 O O . ARG A 1 79 ? 9.549 0.661 -14.438 1.00 65.38 79 ARG A O 1
ATOM 614 N N . SER A 1 80 ? 11.778 0.892 -14.225 1.00 58.25 80 SER A N 1
ATOM 615 C CA . SER A 1 80 ? 11.839 2.171 -14.928 1.00 58.25 80 SER A CA 1
ATOM 616 C C . SER A 1 80 ? 11.777 1.894 -16.429 1.00 58.25 80 SER A C 1
ATOM 618 O O . SER A 1 80 ? 12.552 1.083 -16.930 1.00 58.25 80 SER A O 1
ATOM 620 N N . GLN A 1 81 ? 10.851 2.537 -17.142 1.00 50.56 81 GLN A N 1
ATOM 621 C CA . GLN A 1 81 ? 10.865 2.576 -18.606 1.00 50.56 81 GLN A CA 1
ATOM 622 C C . GLN A 1 81 ? 11.883 3.635 -19.038 1.00 50.56 81 GLN A C 1
ATOM 624 O O . GLN A 1 81 ? 11.498 4.751 -19.372 1.00 50.56 81 GLN A O 1
ATOM 629 N N . LEU A 1 82 ? 13.175 3.334 -18.935 1.00 50.09 82 LEU A N 1
ATOM 630 C CA . LEU A 1 82 ? 14.229 4.137 -19.556 1.00 50.09 82 LEU A CA 1
ATOM 631 C C . LEU A 1 82 ? 15.175 3.211 -20.310 1.00 50.09 82 LEU A C 1
ATOM 633 O O . LEU A 1 82 ? 15.534 2.165 -19.726 1.00 50.09 82 LEU A O 1
#

Sequence (82 aa):
MFWPYQTKSIITGILIASLLWVLPVTANEQSEPARLASRTLLLDITLAGTRIVAVGERGIVLTSDDSGKTWQQKLVPTRSQL

Radius of gyration: 28.42 Å; chains: 1; bounding box: 78×37×63 Å